Protein AF-A0A9X9A8L9-F1 (afdb_monomer)

Mean pred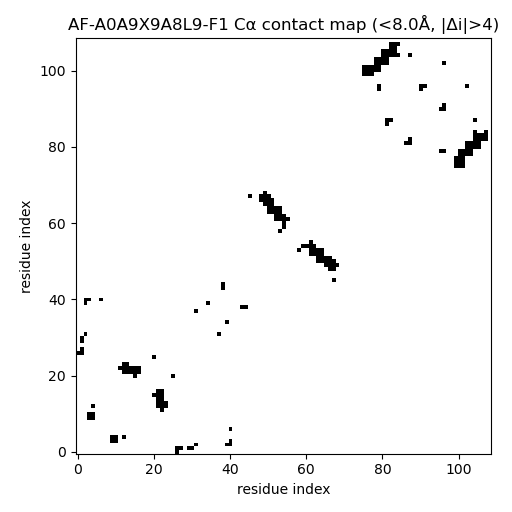icted aligned error: 3.93 Å

Organism: Bacillus cereus (NCBI:txid1396)

Foldseek 3Di:
DVLCVVDPPPDPQQDQDPVRDGNCVVCVPPDDPDCVVPPHPVDDLDVDDQKDWDDDPVHPVTDIDRNSVDPDPDADAAEDEDAAPVRQVVCVVVPVDDPRYDYYYDPPD

Secondary structure (DSSP, 8-state):
-TTGGGSTTT--TT-B-TTSSBHHHHTTT---S-TTTS--TTS-S-SS-S-EEE-SSS-SS-EEE-GGG---------EEEESSHHHHHHHHHTT-S-TT-EEEE-S--

Nearest PDB structures (foldseek):
  6nte-assembly1_A  TM=8.784E-01  e=6.825E-07  Synechocystis sp. PCC 6803
  6ovt-assembly1_A  TM=9.133E-01  e=1.173E-06  Mycobacterium tuberculosis
  6nte-assembly2_B  TM=8.659E-01  e=7.303E-07  Synechocystis sp. PCC 6803
  5ze4-assembly1_A  TM=8.722E-01  e=5.209E-05  Arabidopsis thaliana
  8imu-assembly1_B  TM=8.629E-01  e=5.965E-05  Arabidopsis thaliana

pLDDT: mean 96.03, std 3.06, range [86.25, 98.69]

Sequence (109 aa):
LKEMSRKEGVLHLDRITATGQTLRENIAHAEIKDKEVIHSLENPHSEEGGLRILKGNLAKDGAVIKSGATEVKRFEGPCVIFNSQDEALAGIMLGKVKKGDVVVIRYEG

Structure (mmCIF, N/CA/C/O backbone):
data_AF-A0A9X9A8L9-F1
#
_entry.id   AF-A0A9X9A8L9-F1
#
loop_
_atom_site.group_PDB
_atom_site.id
_atom_site.type_symbol
_atom_site.label_atom_id
_atom_site.label_alt_id
_atom_site.label_comp_id
_atom_site.label_asym_id
_atom_site.label_entity_id
_atom_site.label_seq_id
_atom_site.pdbx_PDB_ins_code
_atom_site.Cartn_x
_atom_site.Cartn_y
_atom_site.Cartn_z
_atom_site.occupancy
_atom_site.B_iso_or_equiv
_atom_site.auth_seq_id
_atom_site.auth_comp_id
_atom_site.auth_asym_id
_atom_site.auth_atom_id
_atom_site.pdbx_PDB_model_num
ATOM 1 N N . LEU A 1 1 ? -8.833 -3.487 15.677 1.00 94.94 1 LEU A N 1
ATOM 2 C CA . LEU A 1 1 ? -10.000 -2.566 15.697 1.00 94.94 1 LEU A CA 1
ATOM 3 C C . LEU A 1 1 ? -10.199 -1.890 17.052 1.00 94.94 1 LEU A C 1
ATOM 5 O O . LEU A 1 1 ? -10.237 -0.670 17.060 1.00 94.94 1 LEU A O 1
ATOM 9 N N . LYS A 1 2 ? -10.274 -2.619 18.181 1.00 96.75 2 LYS A N 1
ATOM 10 C CA . LYS A 1 2 ? -10.391 -1.998 19.519 1.00 96.75 2 LYS A CA 1
ATOM 11 C C . LYS A 1 2 ? -9.285 -0.978 19.804 1.00 96.75 2 LYS A C 1
ATOM 13 O O . LYS A 1 2 ? -9.597 0.144 20.173 1.00 96.75 2 LYS A O 1
ATOM 18 N N . GLU A 1 3 ? -8.030 -1.325 19.543 1.00 96.56 3 GLU A N 1
ATOM 19 C CA . GLU A 1 3 ? -6.913 -0.387 19.713 1.00 96.56 3 GLU A CA 1
ATOM 20 C C 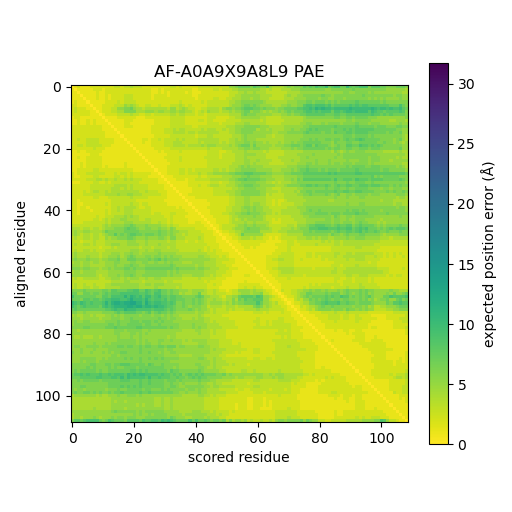. GLU A 1 3 ? -7.076 0.867 18.839 1.00 96.56 3 GLU A C 1
ATOM 22 O O . GLU A 1 3 ? -7.097 1.985 19.340 1.00 96.56 3 GLU A O 1
ATOM 27 N N . MET A 1 4 ? -7.355 0.679 17.545 1.00 95.69 4 MET A N 1
ATOM 28 C CA . M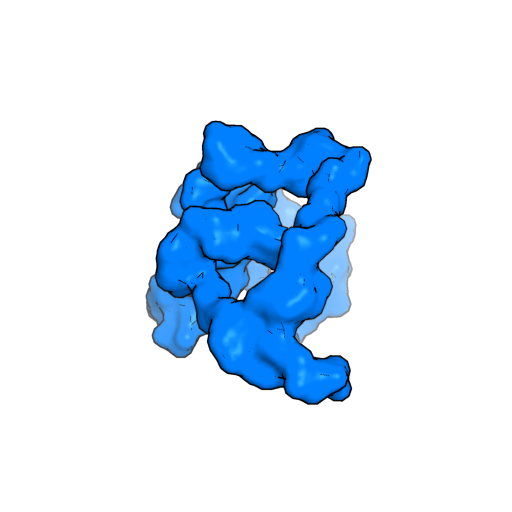ET A 1 4 ? -7.620 1.782 16.611 1.00 95.69 4 MET A CA 1
ATOM 29 C C . MET A 1 4 ? -8.827 2.649 16.996 1.00 95.69 4 MET A C 1
ATOM 31 O O . MET A 1 4 ? -8.854 3.823 16.647 1.00 95.69 4 MET A O 1
ATOM 35 N N . SER A 1 5 ? -9.811 2.112 17.729 1.00 96.31 5 SER A N 1
ATOM 36 C CA . SER A 1 5 ? -10.984 2.875 18.186 1.00 96.31 5 SER A CA 1
ATOM 37 C C . SER A 1 5 ? -10.646 3.975 19.194 1.00 96.31 5 SER A C 1
ATOM 39 O O . SER A 1 5 ? -11.463 4.867 19.409 1.00 96.31 5 SER A O 1
ATOM 41 N N . ARG A 1 6 ? -9.446 3.927 19.790 1.00 95.38 6 ARG A N 1
ATOM 42 C CA . ARG A 1 6 ? -8.911 4.974 20.670 1.00 95.38 6 ARG A CA 1
ATOM 43 C C . ARG A 1 6 ? -8.452 6.209 19.883 1.00 95.38 6 ARG A C 1
ATOM 45 O O . ARG A 1 6 ? -8.313 7.272 20.476 1.00 95.38 6 ARG A O 1
ATOM 52 N N . LYS A 1 7 ? -8.219 6.080 18.568 1.00 94.00 7 LYS A N 1
ATOM 53 C CA . LYS A 1 7 ? -7.824 7.184 17.685 1.00 94.00 7 LYS A CA 1
ATOM 54 C C . LYS A 1 7 ? -9.061 7.813 17.047 1.00 94.00 7 LYS A C 1
ATOM 56 O O . LYS A 1 7 ? -9.768 7.177 16.262 1.00 94.00 7 LYS A O 1
ATOM 61 N N . GLU A 1 8 ? -9.312 9.070 17.393 1.00 92.81 8 GLU A N 1
ATOM 62 C CA . GLU A 1 8 ? -10.450 9.828 16.879 1.00 92.81 8 GLU A CA 1
ATOM 63 C C . GLU A 1 8 ? -10.386 9.977 15.349 1.00 92.81 8 GLU A C 1
ATOM 65 O O . GLU A 1 8 ? -9.310 10.083 14.758 1.00 92.81 8 GLU A O 1
ATOM 70 N N . GLY A 1 9 ? -11.548 9.928 14.695 1.00 93.00 9 GLY A N 1
ATOM 71 C CA . GLY A 1 9 ? -11.674 10.106 13.245 1.00 93.00 9 GLY A CA 1
ATOM 72 C C . GLY A 1 9 ? -11.240 8.915 12.379 1.00 93.00 9 GLY A C 1
ATOM 73 O O . GLY A 1 9 ? -11.391 8.983 11.164 1.00 93.00 9 GLY A O 1
ATOM 74 N N . VAL A 1 10 ? -10.737 7.818 12.962 1.00 94.50 10 VAL A N 1
ATOM 75 C CA . VAL A 1 10 ? -10.274 6.646 12.188 1.00 94.50 10 VAL A CA 1
ATOM 76 C C . VAL A 1 10 ? -11.364 5.595 11.979 1.00 94.50 10 VAL A C 1
ATOM 78 O O . VAL A 1 10 ? -11.374 4.922 10.950 1.00 94.50 10 VAL A O 1
ATOM 81 N N . LEU A 1 11 ? -12.282 5.431 12.936 1.00 96.81 11 LEU A N 1
ATOM 82 C CA . LEU A 1 11 ? -13.367 4.449 12.861 1.00 96.81 11 LEU A CA 1
ATOM 83 C C . LEU A 1 11 ? -14.727 5.092 13.146 1.00 96.81 11 LEU A C 1
ATOM 85 O O . LEU A 1 11 ? -14.892 5.813 14.128 1.00 96.81 11 LEU A O 1
ATOM 89 N N . HIS A 1 12 ? -15.730 4.738 12.340 1.00 97.56 12 HIS A N 1
ATOM 90 C CA . HIS A 1 12 ? -17.135 5.057 12.603 1.00 97.56 12 HIS A CA 1
ATOM 91 C C . HIS A 1 12 ? -17.760 3.968 13.487 1.00 97.56 12 HIS A C 1
ATOM 93 O O . HIS A 1 12 ? -18.215 2.928 13.009 1.00 97.56 12 HIS A O 1
ATOM 99 N N . LEU A 1 13 ? -17.714 4.180 14.803 1.00 97.81 13 LEU A N 1
ATOM 100 C CA . LEU A 1 13 ? -18.049 3.163 15.810 1.00 97.81 13 LEU A CA 1
ATOM 101 C C . LEU A 1 13 ? -19.556 2.892 15.957 1.00 97.81 13 LEU A C 1
ATOM 103 O O . LEU A 1 13 ? -19.941 1.862 16.501 1.00 97.81 13 LEU A O 1
ATOM 107 N N . ASP A 1 14 ? -20.392 3.802 15.471 1.00 97.62 14 ASP A N 1
ATOM 108 C CA . ASP A 1 14 ? -21.857 3.750 15.457 1.00 97.62 14 ASP A CA 1
ATOM 109 C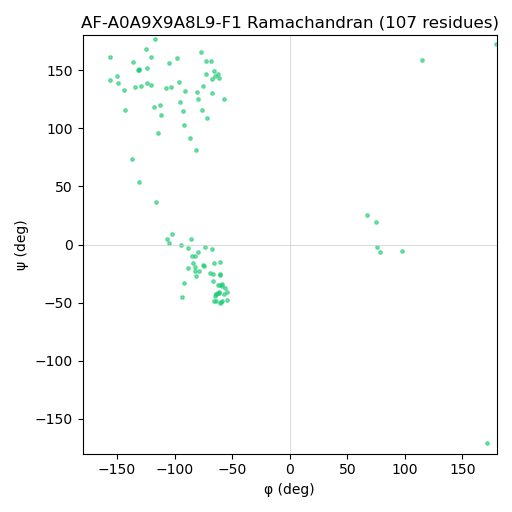 C . ASP A 1 14 ? -22.431 2.923 14.294 1.00 97.62 14 ASP A C 1
ATOM 111 O O . ASP A 1 14 ? -23.629 2.650 14.257 1.00 97.62 14 ASP A O 1
ATOM 115 N N . ARG A 1 15 ? -21.601 2.518 13.324 1.00 97.88 15 ARG A N 1
ATOM 116 C CA . ARG A 1 15 ? -22.067 1.760 12.158 1.00 97.88 15 ARG A CA 1
ATOM 117 C C . ARG A 1 15 ? -22.537 0.366 12.566 1.00 97.88 15 ARG A C 1
ATOM 119 O O . ARG A 1 15 ? -21.805 -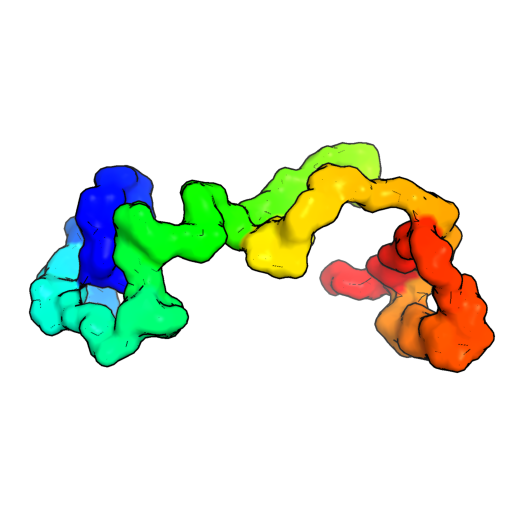0.363 13.236 1.00 97.88 15 ARG A O 1
ATOM 126 N N . ILE A 1 16 ? -23.730 -0.007 12.108 1.00 98.19 16 ILE A N 1
ATOM 127 C CA . ILE A 1 16 ? -24.268 -1.369 12.215 1.00 98.19 16 ILE A CA 1
ATOM 128 C C . ILE A 1 16 ? -23.414 -2.332 11.387 1.00 98.19 16 ILE A C 1
ATOM 130 O O . ILE A 1 16 ? -22.903 -1.988 10.320 1.00 98.19 16 ILE A O 1
ATOM 134 N N . THR A 1 17 ? -23.272 -3.552 11.887 1.00 98.31 17 THR A N 1
ATOM 135 C CA . THR A 1 17 ? -22.545 -4.646 11.239 1.00 98.31 17 THR A CA 1
ATOM 136 C C . THR A 1 17 ? -23.481 -5.815 10.918 1.00 98.31 17 THR A C 1
ATOM 138 O O . THR A 1 17 ? -24.653 -5.811 11.294 1.00 98.31 17 THR A O 1
ATOM 141 N N . ALA A 1 18 ? -22.959 -6.860 10.269 1.00 98.12 18 ALA A N 1
ATOM 142 C CA . ALA A 1 18 ? -23.723 -8.067 9.948 1.00 98.12 18 ALA A CA 1
ATOM 143 C C . ALA A 1 18 ? -24.272 -8.824 11.180 1.00 98.12 18 ALA A C 1
ATOM 145 O O . ALA A 1 18 ? -25.158 -9.657 11.024 1.00 98.12 18 ALA A O 1
ATOM 146 N N . THR A 1 19 ? -23.786 -8.538 12.397 1.00 97.94 19 THR A N 1
ATOM 147 C CA . THR A 1 19 ? -24.315 -9.124 13.645 1.00 97.94 19 THR A CA 1
ATOM 148 C C . THR A 1 19 ? -25.593 -8.437 14.139 1.00 97.94 19 THR A C 1
ATOM 150 O O . THR A 1 19 ? -26.176 -8.874 15.127 1.00 97.94 19 THR A O 1
ATOM 153 N N . GLY A 1 20 ? -26.014 -7.339 13.500 1.00 98.06 20 GLY A N 1
ATOM 154 C CA . GLY A 1 20 ? -27.091 -6.471 13.984 1.00 98.06 20 GLY A CA 1
ATOM 155 C C . GLY A 1 20 ? -26.664 -5.509 15.099 1.00 98.06 20 GLY A C 1
ATOM 156 O O . GLY A 1 20 ? -27.440 -4.634 15.466 1.00 98.06 20 GLY A O 1
ATOM 157 N N . GLN A 1 21 ? -25.432 -5.628 15.603 1.00 98.50 21 GLN A N 1
ATOM 158 C CA . GLN A 1 21 ? -24.838 -4.719 16.585 1.00 98.50 21 GLN A CA 1
ATOM 159 C C . GLN A 1 21 ? -23.933 -3.688 15.902 1.00 98.50 21 GLN A C 1
ATOM 161 O O . GLN A 1 21 ? -23.462 -3.883 14.770 1.00 98.50 21 GLN A O 1
ATOM 166 N N . THR A 1 22 ? -23.662 -2.590 16.601 1.00 98.56 22 THR A N 1
ATOM 167 C CA . THR A 1 22 ? -22.699 -1.569 16.184 1.00 98.56 22 THR A CA 1
ATOM 168 C C . THR A 1 22 ? -21.264 -2.097 16.232 1.00 98.56 22 THR A C 1
ATOM 170 O O . THR A 1 22 ? -20.929 -3.026 16.974 1.00 98.56 22 THR A O 1
ATOM 173 N N . LEU A 1 23 ? -20.365 -1.469 15.469 1.00 98.19 23 LEU A N 1
ATOM 174 C CA . LEU A 1 23 ? -18.936 -1.777 15.528 1.00 98.19 23 LEU A CA 1
ATOM 175 C C . LEU A 1 23 ? -18.381 -1.623 16.954 1.00 98.19 23 LEU A C 1
ATOM 177 O O . LEU A 1 23 ? -17.547 -2.429 17.364 1.00 98.19 23 LEU A O 1
ATO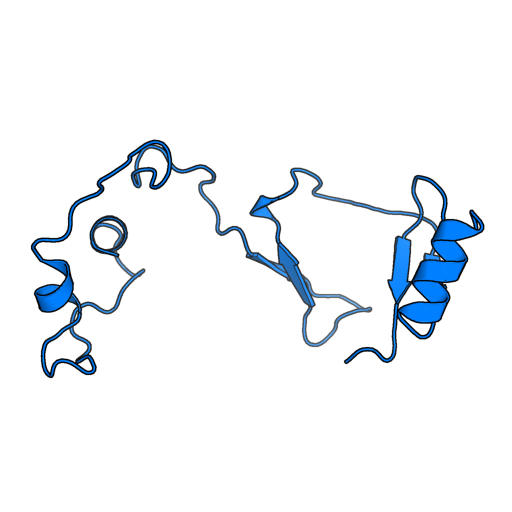M 181 N N . ARG A 1 24 ? -18.849 -0.622 17.714 1.00 97.75 24 ARG A N 1
ATOM 182 C CA . ARG A 1 24 ? -18.453 -0.393 19.113 1.00 97.75 24 ARG A CA 1
ATOM 183 C C . ARG A 1 24 ? -18.760 -1.589 20.009 1.00 97.75 24 ARG A C 1
ATOM 185 O O . ARG A 1 24 ? -17.889 -1.989 20.779 1.00 97.75 24 ARG A O 1
ATOM 192 N N . GLU A 1 25 ? -19.975 -2.120 19.920 1.00 98.25 25 GLU A N 1
ATOM 193 C CA . GLU A 1 25 ? -20.433 -3.254 20.731 1.00 98.25 25 GLU A CA 1
ATOM 194 C C . GLU A 1 25 ? -19.625 -4.508 20.402 1.00 98.25 25 GLU A C 1
ATOM 196 O O . GLU A 1 25 ? -19.037 -5.115 21.296 1.00 98.25 25 GLU A O 1
ATOM 201 N N . ASN A 1 26 ? -19.466 -4.814 19.111 1.00 98.25 26 ASN A N 1
ATOM 202 C CA . ASN A 1 26 ? -18.738 -6.002 18.666 1.00 98.25 26 ASN A CA 1
ATOM 203 C C . ASN A 1 26 ? -17.283 -6.055 19.152 1.00 98.25 26 ASN A C 1
ATOM 205 O O . ASN A 1 26 ? -16.754 -7.132 19.416 1.00 98.25 26 ASN A O 1
ATOM 209 N N . ILE A 1 27 ? -16.600 -4.909 19.239 1.00 97.56 27 ILE A N 1
ATOM 210 C CA . ILE A 1 27 ? -15.182 -4.862 19.630 1.00 97.56 27 ILE A CA 1
ATOM 211 C C . ILE A 1 27 ? -14.984 -4.603 21.127 1.00 97.56 27 ILE A C 1
ATOM 213 O O . ILE A 1 27 ? -13.836 -4.519 21.564 1.00 97.56 27 ILE A O 1
ATOM 217 N N . ALA A 1 28 ? -16.054 -4.442 21.916 1.00 97.19 28 ALA A N 1
ATOM 218 C CA . ALA A 1 28 ? -15.993 -3.928 23.285 1.00 97.19 28 ALA A CA 1
ATOM 219 C C . ALA A 1 28 ? -15.031 -4.712 24.189 1.00 97.19 28 ALA A C 1
ATOM 221 O O . ALA A 1 28 ? -14.259 -4.085 24.918 1.00 97.19 28 ALA A O 1
ATOM 222 N N . HIS A 1 29 ? -15.035 -6.040 24.064 1.00 96.25 29 HIS A N 1
ATOM 223 C CA . HIS A 1 29 ? -14.254 -6.983 24.873 1.00 96.25 29 HIS A CA 1
ATOM 224 C C . HIS A 1 29 ? -13.012 -7.533 24.153 1.00 96.25 29 HIS A C 1
ATOM 226 O O . HIS A 1 29 ? -12.395 -8.481 24.625 1.00 96.25 29 HIS A O 1
ATOM 232 N N . ALA A 1 30 ? -12.662 -6.993 22.981 1.00 96.94 30 ALA A N 1
ATOM 233 C CA . ALA A 1 30 ? -11.501 -7.464 22.239 1.00 96.94 30 ALA A CA 1
ATOM 234 C C . ALA A 1 30 ? -10.197 -6.967 22.880 1.00 96.94 30 ALA A C 1
ATOM 236 O O . ALA A 1 30 ? -10.061 -5.787 23.200 1.00 96.94 30 ALA A O 1
ATOM 237 N N . GLU A 1 31 ? -9.214 -7.857 22.978 1.00 96.19 31 GLU A N 1
ATOM 238 C CA . GLU A 1 31 ? -7.898 -7.586 23.559 1.00 96.19 31 GLU A CA 1
ATOM 239 C C . GLU A 1 31 ? -6.786 -7.918 22.559 1.00 96.19 31 GLU A C 1
ATOM 241 O O . GLU A 1 31 ? -6.939 -8.780 21.686 1.00 96.19 31 GLU A O 1
ATOM 246 N N . ILE A 1 32 ? -5.650 -7.228 22.680 1.00 96.94 32 ILE A N 1
ATOM 247 C CA . ILE A 1 32 ? -4.438 -7.571 21.933 1.00 96.94 32 ILE A CA 1
ATOM 248 C C . ILE A 1 32 ? -3.808 -8.795 22.599 1.00 96.94 32 ILE A C 1
ATOM 250 O O . ILE A 1 32 ? -3.360 -8.713 23.739 1.00 96.94 32 ILE A O 1
ATOM 254 N N . LYS A 1 33 ? -3.758 -9.917 21.875 1.00 96.75 33 LYS A N 1
ATOM 255 C CA . LYS A 1 33 ? -3.167 -11.172 22.370 1.00 96.75 33 LYS A CA 1
ATOM 256 C C . LYS A 1 33 ? -1.645 -11.219 22.248 1.00 96.75 33 LYS A C 1
ATOM 258 O O . LYS A 1 33 ? -1.003 -11.922 23.015 1.00 96.75 33 LYS A O 1
ATOM 263 N N . ASP A 1 34 ? -1.096 -10.482 21.287 1.00 97.31 34 ASP A N 1
ATOM 264 C CA . ASP A 1 34 ? 0.334 -10.427 21.007 1.00 97.31 34 ASP A CA 1
ATOM 265 C C . ASP A 1 34 ? 0.715 -8.997 20.603 1.00 97.31 34 ASP A C 1
ATOM 267 O O . ASP A 1 34 ? 0.223 -8.475 19.598 1.00 97.31 34 ASP A O 1
ATOM 271 N N . LYS A 1 35 ? 1.548 -8.357 21.429 1.00 95.19 35 LYS A N 1
ATOM 272 C CA . LYS A 1 35 ? 1.971 -6.961 21.258 1.00 95.19 35 LYS A CA 1
ATOM 273 C C . LYS A 1 35 ? 3.156 -6.799 20.306 1.00 95.19 35 LYS A C 1
ATOM 275 O O . LYS A 1 35 ? 3.358 -5.692 19.822 1.00 95.19 35 LYS A O 1
ATOM 280 N N . GLU A 1 36 ? 3.873 -7.880 20.005 1.00 95.75 36 GLU A N 1
ATOM 281 C CA . GLU A 1 36 ? 4.921 -7.891 18.979 1.00 95.75 36 GLU A CA 1
ATOM 282 C C . GLU A 1 36 ? 4.308 -7.996 17.574 1.00 95.75 36 GLU A C 1
ATOM 284 O O . GLU A 1 36 ? 4.912 -7.592 16.585 1.00 95.75 36 GLU A O 1
ATOM 289 N N . VAL A 1 37 ? 3.077 -8.517 17.476 1.00 96.25 37 VAL A N 1
ATOM 290 C CA . VAL A 1 37 ? 2.312 -8.582 16.220 1.00 96.25 37 VAL A CA 1
ATOM 291 C C . VAL A 1 37 ? 1.394 -7.369 16.051 1.00 96.25 37 VAL A C 1
ATOM 293 O O . VAL A 1 37 ? 1.318 -6.794 14.966 1.00 96.25 37 VAL A O 1
ATOM 296 N N . ILE A 1 38 ? 0.664 -6.976 17.102 1.00 96.38 38 ILE A N 1
ATOM 297 C CA . ILE A 1 38 ? -0.222 -5.804 17.088 1.00 96.38 38 ILE A CA 1
ATOM 298 C C . ILE A 1 38 ? 0.322 -4.769 18.064 1.00 96.38 38 ILE A C 1
ATOM 300 O O . ILE A 1 38 ? 0.029 -4.782 19.260 1.00 96.38 38 ILE A O 1
ATOM 304 N N . HIS A 1 39 ? 1.079 -3.837 17.507 1.00 95.62 39 HIS A N 1
ATOM 305 C CA . HIS A 1 39 ? 1.610 -2.692 18.223 1.00 95.62 39 HIS A CA 1
ATOM 306 C C . HIS A 1 39 ? 0.497 -1.736 18.691 1.00 95.62 39 HIS A C 1
ATOM 308 O O . HIS A 1 39 ? -0.550 -1.611 18.045 1.00 95.62 39 HIS A O 1
ATOM 314 N N . SER A 1 40 ? 0.728 -1.051 19.816 1.00 95.56 40 SER A N 1
ATOM 315 C CA . SER A 1 40 ? -0.187 -0.015 20.309 1.00 95.56 40 SER A CA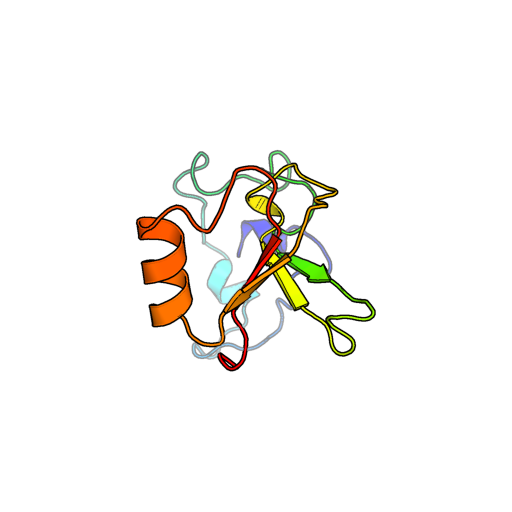 1
ATOM 316 C C . SER A 1 40 ? -0.038 1.291 19.526 1.00 95.56 40 SER A C 1
ATOM 318 O O . SER A 1 40 ? 0.942 1.497 18.806 1.00 95.56 40 SER A O 1
ATOM 320 N N . LEU A 1 41 ? -1.000 2.199 19.685 1.00 94.31 41 LEU A N 1
ATOM 321 C CA . LEU A 1 41 ? -0.961 3.530 19.073 1.00 94.31 41 LEU A CA 1
ATOM 322 C C . LEU A 1 41 ? 0.241 4.368 19.527 1.00 94.31 41 LEU A C 1
ATOM 324 O O . LEU A 1 41 ? 0.662 5.256 18.795 1.00 94.31 41 LEU A O 1
ATOM 328 N N . GLU A 1 42 ? 0.777 4.095 20.716 1.00 94.81 42 GLU A N 1
ATOM 329 C CA . GLU A 1 42 ? 1.952 4.771 21.274 1.00 94.81 42 GLU A CA 1
ATOM 330 C C . GLU A 1 42 ? 3.277 4.197 20.762 1.00 94.81 42 GLU A C 1
ATOM 332 O O . GLU A 1 42 ? 4.299 4.869 20.856 1.00 94.81 42 GLU A O 1
ATOM 337 N N . ASN A 1 43 ? 3.275 2.971 20.232 1.00 95.06 43 ASN A N 1
ATOM 338 C CA . ASN A 1 43 ? 4.472 2.312 19.711 1.00 95.06 43 ASN A CA 1
ATOM 339 C C . ASN A 1 43 ? 4.248 1.727 18.303 1.00 95.06 43 ASN A C 1
ATOM 341 O O . ASN A 1 43 ? 4.464 0.529 18.108 1.00 95.06 43 ASN A O 1
ATOM 345 N N . PRO A 1 44 ? 3.777 2.507 17.313 1.00 93.44 44 PRO A N 1
ATOM 346 C CA . PRO A 1 44 ? 3.495 1.981 15.983 1.00 93.44 44 PRO A CA 1
ATOM 347 C C . PRO A 1 44 ? 4.789 1.677 15.211 1.00 93.44 44 PRO A C 1
ATOM 349 O O . PRO A 1 44 ? 5.826 2.287 15.453 1.00 93.44 44 PRO A O 1
ATOM 352 N N . HIS A 1 45 ? 4.724 0.800 14.203 1.00 90.75 45 HIS A N 1
ATOM 353 C CA . HIS A 1 45 ? 5.852 0.609 13.273 1.00 90.75 45 HIS A CA 1
ATOM 354 C C . HIS A 1 45 ? 6.186 1.877 12.469 1.00 90.75 45 HIS A C 1
ATOM 356 O O . HIS A 1 45 ? 7.340 2.118 12.132 1.00 90.75 45 HIS A O 1
ATOM 362 N N . SER A 1 46 ? 5.168 2.665 12.124 1.00 89.81 46 SER A N 1
ATOM 363 C CA . SER A 1 46 ? 5.295 3.950 11.440 1.00 89.81 46 SER A CA 1
ATOM 364 C C . SER A 1 46 ? 4.137 4.851 11.855 1.00 89.81 46 SER A C 1
ATOM 366 O O . SER A 1 46 ? 3.020 4.372 12.059 1.00 89.81 46 SER A O 1
ATOM 368 N N . GLU A 1 47 ? 4.391 6.153 11.966 1.00 88.25 47 GLU A N 1
ATOM 369 C CA . GLU A 1 47 ? 3.353 7.151 12.258 1.00 88.25 47 GLU A CA 1
ATOM 370 C C . GLU A 1 47 ? 2.378 7.336 11.084 1.00 88.25 47 GLU A C 1
ATOM 372 O O . GLU A 1 47 ? 1.222 7.728 11.272 1.00 88.25 47 GLU A O 1
ATOM 377 N N . GLU A 1 48 ? 2.833 7.022 9.869 1.00 87.75 48 GLU A N 1
ATOM 378 C CA . GLU A 1 48 ? 2.065 7.152 8.639 1.00 87.75 48 GLU A CA 1
ATOM 379 C C . GLU A 1 48 ? 1.576 5.793 8.117 1.00 87.75 48 GLU A C 1
ATOM 381 O O . GLU A 1 48 ? 2.142 4.733 8.386 1.00 87.75 48 GLU A O 1
ATOM 386 N N . GLY A 1 49 ? 0.498 5.821 7.330 1.00 88.56 49 GLY A N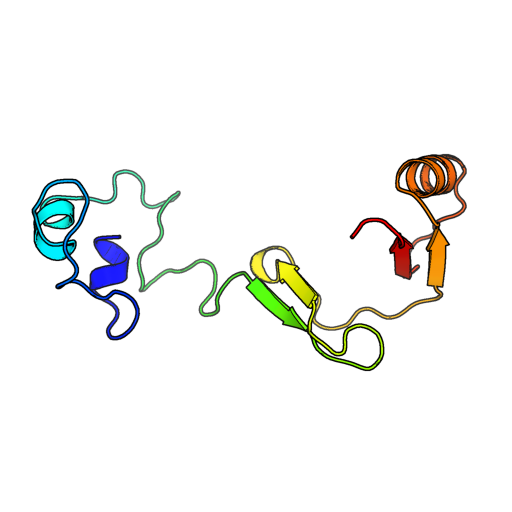 1
ATOM 387 C CA . GLY A 1 49 ? -0.043 4.619 6.700 1.00 88.56 49 GLY A CA 1
ATOM 388 C C . GLY A 1 49 ? 0.948 3.965 5.730 1.00 88.56 49 GLY A C 1
ATOM 389 O O . GLY A 1 49 ? 1.703 4.630 5.024 1.00 88.56 49 GLY A O 1
ATOM 390 N N . GLY A 1 50 ? 0.902 2.634 5.641 1.00 92.31 50 GLY A N 1
ATOM 391 C CA . GLY A 1 50 ? 1.796 1.859 4.772 1.00 92.31 50 GLY A CA 1
ATOM 392 C C . GLY A 1 50 ? 1.493 1.944 3.270 1.00 92.31 50 GLY A C 1
ATOM 393 O O . GLY A 1 50 ? 2.217 1.327 2.489 1.00 92.31 50 GLY A O 1
ATOM 394 N N . LEU A 1 51 ? 0.443 2.665 2.865 1.00 94.69 51 LEU A N 1
ATOM 395 C CA . LEU A 1 51 ? 0.029 2.867 1.476 1.00 94.69 51 LEU A CA 1
ATOM 396 C C . LEU A 1 51 ? 0.049 4.357 1.132 1.00 94.69 51 LEU A C 1
ATOM 398 O O . LEU A 1 51 ? -0.440 5.182 1.903 1.00 94.69 51 LEU A O 1
ATOM 402 N N . ARG A 1 52 ? 0.553 4.691 -0.058 1.00 93.94 52 ARG A N 1
ATOM 403 C CA . ARG A 1 52 ? 0.520 6.052 -0.611 1.00 93.94 52 ARG A CA 1
ATOM 404 C C . ARG A 1 52 ? -0.008 6.053 -2.035 1.00 93.94 52 ARG A C 1
ATOM 406 O O . ARG A 1 52 ? 0.205 5.100 -2.784 1.00 93.94 52 ARG A O 1
ATOM 413 N N . ILE A 1 53 ? -0.644 7.164 -2.400 1.00 96.38 53 ILE A N 1
ATOM 414 C CA . ILE A 1 53 ? -1.046 7.455 -3.774 1.00 96.38 53 ILE A CA 1
ATOM 415 C C . ILE A 1 53 ? 0.033 8.317 -4.427 1.00 96.38 53 ILE A C 1
ATOM 417 O O . ILE A 1 53 ? 0.349 9.400 -3.937 1.00 96.38 53 ILE A O 1
ATOM 421 N N . LEU A 1 54 ? 0.588 7.839 -5.536 1.00 96.06 54 LEU A N 1
ATOM 422 C CA . LEU A 1 54 ? 1.492 8.590 -6.401 1.00 96.06 54 LEU A CA 1
ATOM 423 C C . LEU A 1 54 ? 0.693 9.202 -7.549 1.00 96.06 54 LEU A C 1
ATOM 425 O O . LEU A 1 54 ? -0.189 8.553 -8.104 1.00 96.06 54 LEU A O 1
ATOM 429 N N . LYS A 1 55 ? 1.017 10.438 -7.924 1.00 97.75 55 LYS A N 1
ATOM 430 C CA . LYS A 1 55 ? 0.467 11.110 -9.107 1.00 97.75 55 LYS A CA 1
ATOM 431 C C . LYS A 1 55 ? 1.593 11.730 -9.916 1.00 97.75 55 LYS A C 1
ATOM 433 O O . LYS A 1 55 ? 2.608 12.141 -9.360 1.00 97.75 55 LYS A O 1
ATOM 438 N N . GLY A 1 56 ? 1.404 11.816 -11.226 1.00 97.62 56 GLY A N 1
ATOM 439 C CA . GLY A 1 56 ? 2.375 12.427 -12.126 1.00 97.62 56 GLY A CA 1
ATOM 440 C C . GLY A 1 56 ? 2.015 12.214 -13.588 1.00 97.62 56 GLY A C 1
ATOM 441 O O . GLY A 1 56 ? 0.943 11.711 -13.914 1.00 97.62 56 GLY A O 1
ATOM 442 N N . ASN A 1 57 ? 2.933 12.571 -14.481 1.00 97.94 57 ASN A N 1
ATOM 443 C CA . ASN A 1 57 ? 2.752 12.402 -15.924 1.00 97.94 57 ASN A CA 1
ATOM 444 C C . ASN A 1 57 ? 2.514 10.938 -16.350 1.00 97.94 57 ASN A C 1
ATOM 446 O O . ASN A 1 57 ? 1.749 10.717 -17.286 1.00 97.94 57 ASN A O 1
ATOM 450 N N . LEU A 1 58 ? 3.123 9.963 -15.663 1.00 97.00 58 LEU A N 1
ATOM 451 C CA . LEU A 1 58 ? 2.959 8.527 -15.937 1.00 97.00 58 LEU A CA 1
ATOM 452 C C . LEU A 1 58 ? 1.703 7.912 -15.299 1.00 97.00 58 LEU A C 1
ATOM 454 O O . LEU A 1 58 ? 1.218 6.895 -15.778 1.00 97.00 58 LEU A O 1
ATOM 458 N N . ALA A 1 59 ? 1.172 8.522 -14.238 1.00 97.62 59 ALA A N 1
ATOM 459 C CA . ALA A 1 59 ? 0.019 8.034 -13.483 1.00 97.62 59 ALA A CA 1
ATOM 460 C C . ALA A 1 59 ? -0.914 9.210 -13.167 1.00 97.62 59 ALA A C 1
ATOM 462 O O . ALA A 1 59 ? -0.945 9.721 -12.044 1.00 97.62 59 ALA A O 1
ATOM 463 N N . LYS A 1 60 ? -1.631 9.686 -14.194 1.00 97.06 60 LYS A N 1
ATOM 464 C CA . LYS A 1 60 ? -2.495 10.877 -14.093 1.00 97.06 60 LYS A CA 1
ATOM 465 C C . LYS A 1 60 ? -3.652 10.665 -13.117 1.00 97.06 60 LYS A C 1
ATOM 467 O O . LYS A 1 60 ? -3.911 11.530 -12.282 1.00 97.06 60 LYS A O 1
ATOM 472 N N . ASP A 1 61 ? -4.267 9.489 -13.176 1.00 97.50 61 ASP A N 1
ATOM 473 C CA . ASP A 1 61 ? -5.390 9.116 -12.308 1.00 97.50 61 ASP A CA 1
ATOM 474 C C . ASP A 1 61 ? -4.930 8.547 -10.956 1.00 97.50 61 ASP A C 1
ATOM 476 O O . ASP A 1 61 ? -5.710 8.439 -10.011 1.00 97.50 61 ASP A O 1
ATOM 480 N N . GLY A 1 62 ? -3.629 8.286 -10.826 1.00 97.69 62 GLY A N 1
ATOM 481 C CA . GLY A 1 62 ? -2.979 7.815 -9.613 1.00 97.69 62 GLY A CA 1
ATOM 482 C C . GLY A 1 62 ? -2.390 6.414 -9.750 1.00 97.69 62 GLY A C 1
ATOM 483 O O . GLY A 1 62 ? -2.773 5.628 -10.609 1.00 97.69 62 GLY A O 1
ATOM 484 N N . ALA A 1 63 ? -1.433 6.112 -8.881 1.00 97.56 63 ALA A N 1
ATOM 485 C CA . ALA A 1 63 ? -0.867 4.785 -8.672 1.00 97.56 63 ALA A CA 1
ATOM 486 C C . ALA A 1 63 ? -0.724 4.526 -7.169 1.00 97.56 63 ALA A C 1
ATOM 488 O O . ALA A 1 63 ? -0.647 5.470 -6.382 1.00 97.56 63 ALA A O 1
ATOM 489 N N . VAL A 1 64 ? -0.671 3.260 -6.760 1.00 96.75 64 VAL A N 1
ATOM 490 C CA . VAL A 1 64 ? -0.530 2.870 -5.351 1.00 96.75 64 VAL A CA 1
ATOM 491 C C . VAL A 1 64 ? 0.874 2.328 -5.110 1.00 96.75 64 VAL A C 1
ATOM 493 O O . VAL A 1 64 ? 1.359 1.494 -5.868 1.00 96.75 64 VAL A O 1
ATOM 496 N N . ILE A 1 65 ? 1.514 2.764 -4.026 1.00 95.25 65 ILE A N 1
ATOM 497 C CA . ILE A 1 65 ? 2.765 2.180 -3.534 1.00 95.25 65 ILE A CA 1
ATOM 498 C C . ILE A 1 65 ? 2.611 1.737 -2.079 1.00 95.25 65 ILE A C 1
ATOM 500 O O . ILE A 1 65 ? 2.030 2.446 -1.254 1.00 95.25 65 ILE A O 1
ATOM 504 N N . LYS A 1 66 ? 3.179 0.571 -1.752 1.00 94.69 66 LYS A N 1
ATOM 505 C CA . LYS A 1 66 ? 3.343 0.102 -0.372 1.00 94.69 66 LYS A CA 1
ATOM 506 C C . LYS A 1 66 ? 4.578 0.755 0.255 1.00 94.69 66 LYS A C 1
ATOM 508 O O . LYS A 1 66 ? 5.654 0.164 0.288 1.00 94.69 66 LYS A O 1
ATOM 513 N N . SER A 1 67 ? 4.427 1.986 0.737 1.00 91.19 67 SER A N 1
ATOM 514 C CA . SER A 1 67 ? 5.511 2.749 1.366 1.00 91.19 67 SER A CA 1
ATOM 515 C C . SER A 1 67 ? 5.985 2.162 2.692 1.00 91.19 67 SER A C 1
ATOM 517 O O . SER A 1 67 ? 7.135 2.353 3.046 1.00 91.19 67 SER A O 1
ATOM 519 N N . GLY A 1 68 ? 5.145 1.412 3.412 1.00 89.06 68 GLY A N 1
ATOM 520 C CA . GLY A 1 68 ? 5.542 0.797 4.688 1.00 89.06 68 GLY A CA 1
ATOM 521 C C . GLY A 1 68 ? 6.594 -0.316 4.564 1.00 89.06 68 GLY A C 1
ATOM 522 O O . GLY A 1 68 ? 7.009 -0.869 5.572 1.00 89.06 68 GLY A O 1
ATOM 523 N N . ALA A 1 69 ? 6.987 -0.687 3.342 1.00 87.25 69 ALA A N 1
ATOM 524 C CA . ALA A 1 69 ? 7.992 -1.714 3.074 1.00 87.25 69 ALA A CA 1
ATOM 525 C C . ALA A 1 69 ? 9.339 -1.134 2.599 1.00 87.25 69 ALA A C 1
ATOM 527 O O . ALA A 1 69 ? 10.214 -1.900 2.198 1.00 87.25 69 ALA A O 1
ATOM 528 N N . THR A 1 70 ? 9.504 0.194 2.572 1.00 86.25 70 THR A N 1
ATOM 529 C CA . THR A 1 70 ? 10.729 0.834 2.076 1.00 86.25 70 THR A CA 1
ATOM 530 C C . THR A 1 70 ? 10.941 2.234 2.651 1.00 86.25 70 THR A C 1
ATOM 532 O O . THR A 1 70 ? 10.013 3.031 2.733 1.00 86.25 70 THR A O 1
ATOM 535 N N . GLU A 1 71 ? 12.196 2.565 2.954 1.00 86.38 71 GLU A N 1
ATOM 536 C CA . GLU A 1 71 ? 12.629 3.924 3.318 1.00 86.38 71 GLU A CA 1
ATOM 537 C C . GLU A 1 71 ? 13.015 4.770 2.087 1.00 86.38 71 GLU A C 1
ATOM 539 O O . GLU A 1 71 ? 13.361 5.950 2.194 1.00 86.38 71 GLU A O 1
ATOM 544 N N . VAL A 1 72 ? 12.982 4.178 0.887 1.00 89.06 72 VAL A N 1
ATOM 545 C CA . VAL A 1 72 ? 13.358 4.857 -0.358 1.00 89.06 72 VAL A CA 1
ATOM 546 C C . VAL A 1 72 ? 12.285 5.878 -0.736 1.00 89.06 72 VAL A C 1
ATOM 548 O O . VAL A 1 72 ? 11.198 5.527 -1.188 1.00 89.06 72 VAL A O 1
ATOM 551 N N . LYS A 1 73 ? 12.618 7.166 -0.599 1.00 90.06 73 LYS A N 1
ATOM 552 C CA . LYS A 1 73 ? 11.730 8.291 -0.953 1.00 90.06 73 LYS A CA 1
ATOM 553 C C . LYS A 1 73 ? 11.846 8.736 -2.412 1.00 90.06 73 LYS A C 1
ATOM 555 O O . LYS A 1 73 ? 10.947 9.396 -2.926 1.00 90.06 73 LYS A O 1
ATOM 560 N N . ARG A 1 74 ? 12.955 8.399 -3.075 1.00 94.75 74 ARG A N 1
ATOM 561 C CA . ARG A 1 74 ? 13.223 8.719 -4.481 1.00 94.75 74 ARG A CA 1
ATOM 562 C C . ARG A 1 74 ? 13.985 7.573 -5.128 1.00 94.75 74 ARG A C 1
ATOM 564 O O . ARG A 1 74 ? 14.982 7.113 -4.580 1.00 94.75 74 ARG A O 1
ATOM 571 N N . PHE A 1 75 ? 13.530 7.164 -6.304 1.00 96.56 75 PHE A N 1
ATOM 572 C CA . PHE A 1 75 ? 14.214 6.210 -7.164 1.00 96.56 75 PHE A CA 1
ATOM 573 C C . PHE A 1 75 ? 14.197 6.751 -8.591 1.00 96.56 75 PHE A C 1
ATOM 575 O O . PHE A 1 75 ? 13.177 7.269 -9.043 1.00 96.56 75 PHE A O 1
ATOM 582 N N . GLU A 1 76 ? 15.329 6.667 -9.276 1.00 97.88 76 GLU A N 1
ATOM 583 C CA . GLU A 1 76 ? 15.507 7.196 -10.623 1.00 97.88 76 GLU A CA 1
ATOM 584 C C . GLU A 1 76 ? 16.520 6.330 -11.365 1.00 97.88 76 GLU A C 1
ATOM 586 O O . GLU A 1 76 ? 17.525 5.915 -10.785 1.00 97.88 76 GLU A O 1
ATOM 591 N N . GLY A 1 77 ? 16.245 6.058 -12.637 1.00 98.12 77 GLY A N 1
ATOM 592 C CA . GLY A 1 77 ? 17.076 5.189 -13.451 1.00 98.12 77 GLY A CA 1
ATOM 593 C C . GLY A 1 77 ? 16.543 5.014 -14.870 1.00 98.12 77 GLY A C 1
ATOM 594 O O . GLY A 1 77 ? 15.442 5.481 -15.180 1.00 98.12 77 GLY A O 1
ATOM 595 N N . PRO A 1 78 ? 17.317 4.360 -15.751 1.00 98.31 78 PRO A N 1
ATOM 596 C CA . PRO A 1 78 ? 16.892 4.087 -17.116 1.00 98.31 78 PRO A CA 1
ATOM 597 C C . PRO A 1 78 ? 15.727 3.089 -17.135 1.00 98.31 78 PRO A C 1
ATOM 599 O O . PRO A 1 78 ? 15.683 2.144 -16.348 1.00 98.31 78 PRO A O 1
ATOM 602 N N . CYS A 1 79 ? 14.780 3.289 -18.051 1.00 98.12 79 CYS A N 1
ATOM 603 C CA . CYS A 1 79 ? 13.615 2.417 -18.169 1.00 98.12 79 CYS A CA 1
ATOM 604 C C . CYS A 1 79 ? 13.942 1.133 -18.942 1.00 98.12 79 CYS A C 1
ATOM 606 O O . CYS A 1 79 ? 14.427 1.194 -20.074 1.00 98.12 79 CYS A O 1
ATOM 608 N N . VAL A 1 80 ? 13.559 -0.019 -18.390 1.00 98.50 80 VAL A N 1
ATOM 609 C CA . VAL A 1 80 ? 13.482 -1.293 -19.119 1.00 98.50 80 VAL A CA 1
ATOM 610 C C . VAL A 1 80 ? 12.014 -1.680 -19.241 1.00 98.50 80 VAL A C 1
ATOM 612 O O . VAL A 1 80 ? 11.354 -1.965 -18.244 1.00 98.50 80 VAL A O 1
ATOM 615 N N . ILE A 1 81 ? 11.497 -1.641 -20.470 1.00 98.50 81 ILE A N 1
ATOM 616 C CA . ILE A 1 81 ? 10.064 -1.770 -20.757 1.00 98.50 81 ILE A CA 1
ATOM 617 C C . ILE A 1 81 ? 9.748 -3.176 -21.277 1.00 98.50 81 ILE A C 1
ATOM 619 O O . ILE A 1 81 ? 10.443 -3.690 -22.159 1.00 98.50 81 ILE A O 1
ATOM 623 N N . PHE A 1 82 ? 8.666 -3.748 -20.756 1.00 98.69 82 PHE A N 1
ATOM 624 C CA . PHE A 1 82 ? 8.070 -5.024 -21.143 1.00 98.69 82 PHE A CA 1
ATOM 625 C C . PHE A 1 82 ? 6.563 -4.857 -21.359 1.00 98.69 82 PHE A C 1
ATOM 627 O O . PHE A 1 82 ? 5.937 -3.988 -20.743 1.00 98.69 82 PHE A O 1
ATOM 634 N N . ASN A 1 83 ? 5.981 -5.676 -22.235 1.00 98.50 83 ASN A N 1
ATOM 635 C CA . ASN A 1 83 ? 4.550 -5.631 -22.550 1.00 98.50 83 ASN A CA 1
ATOM 636 C C . ASN A 1 83 ? 3.750 -6.778 -21.907 1.00 98.50 83 ASN A C 1
ATOM 638 O O . ASN A 1 83 ? 2.551 -6.864 -22.147 1.00 98.50 83 ASN A O 1
ATOM 642 N N . SER A 1 84 ? 4.404 -7.656 -21.141 1.00 98.56 84 SER A N 1
ATOM 643 C CA . SER A 1 84 ? 3.762 -8.709 -20.351 1.00 98.56 84 SER A CA 1
ATOM 644 C C . SER A 1 84 ? 4.643 -9.150 -19.179 1.00 98.56 84 SER A C 1
ATOM 646 O O . SER A 1 84 ? 5.864 -8.938 -19.179 1.00 98.56 84 SER A O 1
ATOM 648 N N . GLN A 1 85 ? 4.038 -9.802 -18.188 1.00 98.25 85 GLN A N 1
ATOM 649 C CA . GLN A 1 85 ? 4.740 -10.448 -17.081 1.00 98.25 85 GLN A CA 1
ATOM 650 C C . GLN A 1 85 ? 5.746 -11.494 -17.582 1.00 98.25 85 GLN A C 1
ATOM 652 O O . GLN A 1 85 ? 6.873 -11.538 -17.087 1.00 98.25 85 GLN A O 1
ATOM 657 N N . ASP A 1 86 ? 5.370 -12.303 -18.575 1.00 98.38 86 ASP A N 1
ATOM 658 C CA . ASP A 1 86 ? 6.228 -13.365 -19.113 1.00 98.38 86 ASP A CA 1
ATOM 659 C C . ASP A 1 86 ? 7.489 -12.792 -19.778 1.00 98.38 86 ASP A C 1
ATOM 661 O O . ASP A 1 86 ? 8.602 -13.271 -19.536 1.00 98.38 86 ASP A O 1
ATOM 665 N N . GLU A 1 87 ? 7.347 -11.710 -20.554 1.00 98.44 87 GLU A N 1
ATOM 666 C CA . GLU A 1 87 ? 8.485 -10.990 -21.135 1.00 98.44 87 GLU A CA 1
ATOM 667 C C . GLU A 1 87 ? 9.396 -10.401 -20.053 1.00 98.44 87 GLU A C 1
ATOM 669 O O . GLU A 1 87 ? 10.624 -10.460 -20.175 1.00 98.44 87 GLU A O 1
ATOM 674 N N . ALA A 1 88 ? 8.810 -9.829 -18.998 1.00 98.31 88 ALA A N 1
ATOM 675 C CA . ALA A 1 88 ? 9.560 -9.248 -17.892 1.00 98.31 88 ALA A CA 1
ATOM 676 C C . ALA A 1 88 ? 10.351 -10.316 -17.130 1.00 98.31 88 ALA A C 1
ATOM 678 O O . ALA A 1 88 ? 11.538 -10.121 -16.861 1.00 98.31 88 ALA A O 1
ATOM 679 N N . LEU A 1 89 ? 9.732 -11.465 -16.841 1.00 98.19 89 LEU A N 1
ATOM 680 C CA . LEU A 1 89 ? 10.385 -12.584 -16.168 1.00 98.19 89 LEU A CA 1
ATOM 681 C C . LEU A 1 89 ? 11.567 -13.105 -16.992 1.00 98.19 89 LEU A C 1
ATOM 683 O O . LEU A 1 89 ? 12.681 -13.201 -16.473 1.00 98.19 89 LEU A O 1
ATOM 687 N N . ALA A 1 90 ? 11.354 -13.369 -18.284 1.00 98.31 90 ALA A N 1
ATOM 688 C CA . ALA A 1 90 ? 12.416 -13.811 -19.183 1.00 98.31 90 ALA A CA 1
ATOM 689 C C . ALA A 1 90 ? 13.534 -12.760 -19.300 1.00 98.31 90 ALA A C 1
ATOM 691 O O . ALA A 1 90 ? 14.717 -13.093 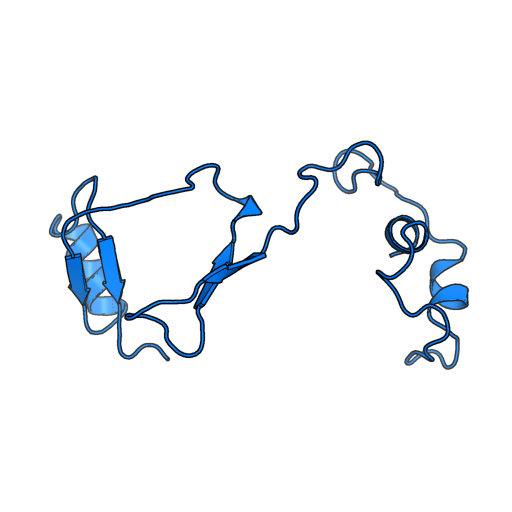-19.247 1.00 98.31 90 ALA A O 1
ATOM 692 N N . GLY A 1 91 ? 13.175 -11.476 -19.402 1.00 97.94 91 GLY A N 1
ATOM 693 C CA . GLY A 1 91 ? 14.127 -10.370 -19.453 1.00 97.94 91 GLY A CA 1
ATOM 694 C C . GLY A 1 91 ? 14.987 -10.255 -18.194 1.00 97.94 91 GLY A C 1
ATOM 695 O O . GLY A 1 91 ? 16.192 -10.029 -18.297 1.00 97.94 91 GLY A O 1
ATOM 696 N N . ILE A 1 92 ? 14.400 -10.448 -17.012 1.00 97.62 92 ILE A N 1
ATOM 697 C CA . ILE A 1 92 ? 15.134 -10.476 -15.742 1.00 97.62 92 ILE A CA 1
ATOM 698 C C . ILE A 1 92 ? 16.075 -11.685 -15.701 1.00 97.62 92 ILE A C 1
ATOM 700 O O . ILE A 1 92 ? 17.261 -11.517 -15.420 1.00 97.62 92 ILE A O 1
ATOM 704 N N . MET A 1 93 ? 15.585 -12.882 -16.039 1.00 97.50 93 MET A N 1
ATOM 705 C CA . MET A 1 93 ? 16.384 -14.117 -16.033 1.00 97.50 93 MET A CA 1
ATOM 706 C C . MET A 1 93 ? 17.578 -14.066 -16.994 1.00 97.50 93 MET A C 1
ATOM 708 O O . MET A 1 93 ? 18.643 -14.592 -16.680 1.00 97.50 93 MET A O 1
ATOM 712 N N . LEU A 1 94 ? 17.425 -13.406 -18.144 1.00 97.88 94 LEU A N 1
ATOM 713 C CA . LEU A 1 94 ? 18.482 -13.233 -19.146 1.00 97.88 94 LEU A CA 1
ATOM 714 C C . LEU A 1 94 ? 19.397 -12.023 -18.874 1.00 97.88 94 LEU A C 1
ATOM 716 O O . LEU A 1 94 ? 20.254 -11.706 -19.696 1.00 97.88 94 LEU A O 1
ATOM 720 N N . GLY A 1 95 ? 19.229 -11.326 -17.744 1.00 97.31 95 GLY A N 1
ATOM 721 C CA . GLY A 1 95 ? 20.097 -10.212 -17.343 1.00 97.31 95 GLY A CA 1
ATOM 722 C C . GLY A 1 95 ? 19.867 -8.905 -18.110 1.00 97.31 95 GLY A C 1
ATOM 723 O O . GLY A 1 95 ? 20.739 -8.033 -18.121 1.00 97.31 95 GLY A O 1
ATOM 724 N N . LYS A 1 96 ? 18.702 -8.737 -18.752 1.00 97.88 96 LYS A N 1
ATOM 725 C CA . LYS A 1 96 ? 18.310 -7.474 -19.405 1.00 97.88 96 LYS A CA 1
ATOM 726 C C . LYS A 1 96 ? 18.093 -6.352 -18.383 1.00 97.88 96 LYS A C 1
ATOM 728 O O . LYS A 1 96 ? 18.332 -5.197 -18.716 1.00 97.88 96 LYS A O 1
ATOM 733 N N . VAL A 1 97 ? 17.652 -6.698 -17.170 1.00 98.06 97 VAL A N 1
ATOM 734 C CA . VAL A 1 97 ? 17.473 -5.773 -16.040 1.00 98.06 97 VAL A CA 1
ATOM 735 C C . VAL A 1 97 ? 18.746 -5.720 -15.199 1.00 98.06 97 VAL A C 1
ATOM 737 O O . VAL A 1 97 ? 19.300 -6.752 -14.820 1.00 98.06 97 VAL A O 1
ATOM 740 N N . LYS A 1 98 ? 19.193 -4.510 -14.876 1.00 98.00 98 LYS A N 1
ATOM 741 C CA . LYS A 1 98 ? 20.400 -4.219 -14.103 1.00 98.00 98 LYS A CA 1
ATOM 742 C C . LYS A 1 98 ? 20.057 -3.433 -12.841 1.00 98.00 98 LYS A C 1
ATOM 744 O O . LYS A 1 98 ? 18.997 -2.823 -12.709 1.00 98.00 98 LYS A O 1
ATOM 749 N N . LYS A 1 99 ? 20.986 -3.435 -11.881 1.00 97.56 99 LYS A N 1
ATOM 750 C CA . LYS A 1 99 ? 20.865 -2.609 -10.674 1.00 97.56 99 LYS A CA 1
ATOM 751 C C . LYS A 1 99 ? 20.723 -1.136 -11.072 1.00 97.56 99 LYS A C 1
ATOM 753 O O . LYS A 1 99 ? 21.606 -0.598 -11.731 1.00 97.56 99 LYS A O 1
ATOM 758 N N . GLY A 1 100 ? 19.659 -0.499 -10.587 1.00 97.31 100 GLY A N 1
ATOM 759 C CA . GLY A 1 100 ? 19.353 0.905 -10.860 1.00 97.31 100 GLY A CA 1
ATOM 760 C C . GLY A 1 100 ? 18.334 1.117 -11.978 1.00 97.31 100 GLY A C 1
ATOM 761 O O . GLY A 1 100 ? 17.909 2.248 -12.161 1.00 97.31 100 GLY A O 1
ATOM 762 N N . ASP A 1 101 ? 17.900 0.072 -12.683 1.00 98.56 101 ASP A N 1
ATOM 763 C CA . ASP A 1 101 ? 16.878 0.209 -13.722 1.00 98.56 101 ASP A CA 1
ATOM 764 C C . ASP A 1 101 ? 15.480 0.451 -13.129 1.00 98.56 101 ASP A C 1
ATOM 766 O O . ASP A 1 101 ? 15.111 -0.099 -12.087 1.00 98.56 101 ASP A O 1
ATOM 770 N N . VAL A 1 102 ? 14.667 1.231 -13.845 1.00 98.25 102 VAL A N 1
ATOM 771 C CA . VAL A 1 102 ? 13.219 1.340 -13.630 1.00 98.25 102 VAL A CA 1
ATOM 772 C C . VAL A 1 102 ? 12.534 0.321 -14.538 1.00 98.25 102 VAL A C 1
ATOM 774 O O . VAL A 1 102 ? 12.411 0.523 -15.748 1.00 98.25 102 VAL A O 1
ATOM 777 N N . VAL A 1 103 ? 12.085 -0.794 -13.967 1.00 98.25 103 VAL A N 1
ATOM 778 C CA . VAL A 1 103 ? 11.356 -1.821 -14.723 1.00 98.25 103 VAL A CA 1
ATOM 779 C C . VAL A 1 103 ? 9.903 -1.390 -14.900 1.00 98.25 103 VAL A C 1
ATOM 781 O O . VAL A 1 103 ? 9.208 -1.112 -13.925 1.00 98.25 103 VAL A O 1
ATOM 784 N N . VAL A 1 104 ? 9.437 -1.355 -16.148 1.00 98.31 104 VAL A N 1
ATOM 785 C CA . VAL A 1 104 ? 8.054 -1.022 -16.506 1.00 98.31 104 VAL A CA 1
ATOM 786 C C . VAL A 1 104 ? 7.429 -2.225 -17.196 1.00 98.31 104 VAL A C 1
ATOM 788 O O . VAL A 1 104 ? 7.874 -2.624 -18.270 1.00 98.31 104 VAL A O 1
ATOM 791 N N . ILE A 1 105 ? 6.373 -2.768 -16.597 1.00 98.50 105 ILE A N 1
ATOM 792 C CA . ILE A 1 105 ? 5.533 -3.811 -17.189 1.00 98.50 105 ILE A CA 1
ATOM 793 C C . ILE A 1 105 ? 4.175 -3.166 -17.448 1.00 98.50 105 ILE A C 1
ATOM 795 O O . ILE A 1 105 ? 3.564 -2.623 -16.528 1.00 98.50 105 ILE A O 1
ATOM 799 N N . ARG A 1 106 ? 3.738 -3.138 -18.705 1.00 98.38 106 ARG A N 1
ATOM 800 C CA . ARG A 1 106 ? 2.487 -2.488 -19.125 1.00 98.38 106 ARG A CA 1
ATOM 801 C C . ARG A 1 106 ? 1.590 -3.467 -19.870 1.00 98.38 106 ARG A C 1
ATOM 803 O O . ARG A 1 106 ? 2.060 -4.516 -20.281 1.00 98.38 106 ARG A O 1
ATOM 810 N N . TYR A 1 107 ? 0.338 -3.057 -20.082 1.00 98.19 107 TYR A N 1
ATOM 811 C CA . TYR A 1 107 ? -0.749 -3.900 -20.603 1.00 98.19 107 TYR A CA 1
ATOM 812 C C . TYR A 1 107 ? -1.189 -5.018 -19.638 1.00 98.19 107 TYR A C 1
ATOM 814 O O . TYR A 1 107 ? -1.769 -6.005 -20.065 1.00 98.19 107 TYR A O 1
ATOM 822 N N . GLU A 1 108 ? -0.966 -4.797 -18.338 1.00 97.62 108 GLU A N 1
ATOM 823 C CA . GLU A 1 108 ? -1.334 -5.677 -17.211 1.00 97.62 108 GLU A CA 1
ATOM 824 C C . GLU A 1 108 ? -2.357 -4.983 -16.283 1.00 97.62 108 GLU A C 1
ATOM 826 O O . GLU A 1 108 ? -2.238 -5.023 -15.057 1.00 97.62 108 GLU A O 1
ATOM 831 N N . GLY A 1 109 ? -3.271 -4.204 -16.874 1.00 90.00 109 GLY A N 1
ATOM 832 C CA . GLY A 1 109 ? -4.309 -3.455 -16.152 1.00 90.00 109 GLY A CA 1
ATOM 833 C C . GLY A 1 109 ? -5.553 -4.278 -15.857 1.00 90.00 109 GLY A C 1
ATOM 834 O O . GLY A 1 109 ? -5.766 -5.295 -16.551 1.00 90.00 109 GLY A O 1
#

Solvent-accessible surface area (backbone atoms only — not comparable to full-atom values): 7154 Å² total; per-residue (Å²): 106,52,74,55,61,75,43,83,92,72,61,75,46,79,44,72,44,96,84,76,42,30,48,47,66,76,32,66,85,61,74,83,89,45,61,92,80,51,54,50,94,91,57,52,98,54,98,62,73,45,62,44,80,45,71,46,95,91,28,75,94,46,43,81,42,66,48,67,80,53,90,76,86,75,86,81,54,61,77,49,81,31,71,35,71,69,54,41,53,52,35,48,75,72,58,74,59,57,95,63,52,38,78,42,73,39,90,81,127

InterPro domains:
  IPR037237 IlvD/EDD, N-terminal domain [SSF143975] (7-49)
  IPR042096 Dihydroxy-acid dehydratase, C-terminal [G3DSA:3.50.30.80] (50-109)
  IPR056740 Dihydroxy-acid/6-phosphogluconate dehydratase, C-terminal [PF24877] (36-109)

Radius of gyration: 20.94 Å; Cα contacts (8 Å, |Δi|>4): 109; chains: 1; bounding box: 48×26×47 Å